Protein AF-A0A417Y0P0-F1 (afdb_monomer)

pLDDT: mean 81.34, std 10.02, range [53.22, 95.0]

Sequence (95 aa):
MGERLTIAVIGGTGPQGRGLAYRFALAQHDVALGSRDAGRASEKADQLAGKIVISWVNPLGFDRAGPFGLVLEESAAQEAQRLVPSARVVGAPTR

Organism: NCBI:txid2049295

Radius of gyration: 13.84 Å; Cα contacts (8 Å, |Δi|>4): 167; chains: 1; bounding box: 30×27×47 Å

Structure (mmCIF, N/CA/C/O backbone):
data_AF-A0A417Y0P0-F1
#
_entry.id   AF-A0A417Y0P0-F1
#
loop_
_atom_site.group_PDB
_atom_site.id
_atom_site.type_symbol
_atom_site.label_atom_id
_atom_site.label_alt_id
_atom_site.label_comp_id
_atom_site.label_asym_id
_atom_site.label_entity_id
_atom_site.label_seq_id
_atom_site.pdbx_PDB_ins_code
_atom_site.Cartn_x
_atom_site.Cartn_y
_atom_site.Cartn_z
_atom_site.occupancy
_atom_site.B_iso_or_equiv
_atom_site.auth_seq_id
_atom_site.auth_comp_id
_atom_site.auth_asym_id
_atom_site.auth_atom_id
_atom_site.pdbx_PDB_model_num
ATOM 1 N N . MET A 1 1 ? -4.854 -7.487 25.572 1.00 53.25 1 MET A N 1
ATOM 2 C CA . MET A 1 1 ? -5.462 -7.739 24.249 1.00 53.25 1 MET A CA 1
ATOM 3 C C . MET A 1 1 ? -5.130 -6.537 23.380 1.00 53.25 1 MET A C 1
ATOM 5 O O . MET A 1 1 ? -5.350 -5.430 23.851 1.00 53.25 1 MET A O 1
ATOM 9 N N . GLY A 1 2 ? -4.475 -6.727 22.232 1.00 69.06 2 GLY A N 1
ATOM 10 C CA . GLY A 1 2 ? -4.061 -5.614 21.366 1.00 69.06 2 GLY A CA 1
ATOM 11 C C . GLY A 1 2 ? -5.253 -4.944 20.678 1.00 69.06 2 GLY A C 1
ATOM 12 O O . GLY A 1 2 ? -6.304 -5.563 20.525 1.00 69.06 2 GLY A O 1
ATOM 13 N N . GLU A 1 3 ? -5.093 -3.685 20.283 1.00 84.81 3 GLU A N 1
ATOM 14 C CA . GLU A 1 3 ? -6.107 -2.917 19.554 1.00 84.81 3 GLU A CA 1
ATOM 15 C C . GLU A 1 3 ? -6.377 -3.528 18.165 1.00 84.81 3 GLU A C 1
ATOM 17 O O . GLU A 1 3 ? -5.445 -3.838 17.420 1.00 84.81 3 GLU A O 1
ATOM 22 N N . ARG A 1 4 ? -7.654 -3.708 17.798 1.00 87.88 4 ARG A N 1
ATOM 23 C CA . ARG A 1 4 ? -8.056 -4.170 16.461 1.00 87.88 4 ARG A CA 1
ATOM 24 C C . ARG A 1 4 ? -7.968 -3.005 15.474 1.00 87.88 4 ARG A C 1
ATOM 26 O O . ARG A 1 4 ? -8.769 -2.081 15.536 1.00 87.88 4 ARG A O 1
ATOM 33 N N . LEU A 1 5 ? -7.023 -3.080 14.541 1.00 90.56 5 LEU A N 1
ATOM 34 C CA . LEU A 1 5 ? -6.831 -2.083 13.491 1.00 90.56 5 LEU A CA 1
ATOM 35 C C . LEU A 1 5 ? -7.518 -2.493 12.185 1.00 90.56 5 LEU A C 1
ATOM 37 O O . LEU A 1 5 ? -7.651 -3.682 11.892 1.00 90.56 5 LEU A O 1
ATOM 41 N N . THR A 1 6 ? -7.879 -1.499 11.370 1.00 89.88 6 THR A N 1
ATOM 42 C CA . THR A 1 6 ? -8.217 -1.717 9.957 1.00 89.88 6 THR A CA 1
ATOM 43 C C . THR A 1 6 ? -7.012 -1.374 9.084 1.00 89.88 6 THR A C 1
ATOM 45 O O . THR A 1 6 ? -6.503 -0.252 9.118 1.00 89.88 6 THR A O 1
ATOM 48 N N . ILE A 1 7 ? -6.548 -2.350 8.309 1.00 89.56 7 ILE A N 1
ATOM 49 C CA . ILE A 1 7 ? -5.312 -2.301 7.531 1.00 89.56 7 ILE A CA 1
ATOM 50 C C . ILE A 1 7 ? -5.647 -2.480 6.051 1.00 89.56 7 ILE A C 1
ATOM 52 O O . ILE A 1 7 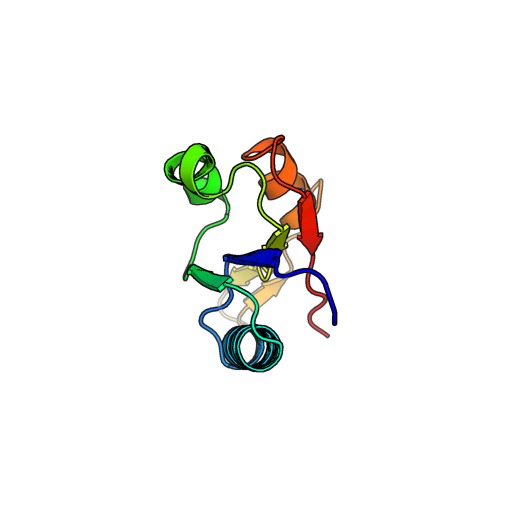? -6.331 -3.424 5.664 1.00 89.56 7 ILE A O 1
ATOM 56 N N . ALA A 1 8 ? -5.137 -1.602 5.198 1.00 87.06 8 ALA A N 1
ATOM 57 C CA . ALA A 1 8 ? -5.197 -1.752 3.752 1.00 87.06 8 ALA A CA 1
ATOM 58 C C . ALA A 1 8 ? -3.791 -1.985 3.195 1.00 87.06 8 ALA A C 1
ATOM 60 O O . ALA A 1 8 ? -2.863 -1.271 3.549 1.00 87.06 8 ALA A O 1
ATOM 61 N N . VAL A 1 9 ? -3.617 -2.964 2.311 1.00 85.25 9 VAL A N 1
ATOM 62 C CA . VAL A 1 9 ? -2.328 -3.268 1.675 1.00 85.25 9 VAL A CA 1
ATOM 63 C C . VAL A 1 9 ? -2.429 -2.979 0.181 1.00 85.25 9 VAL A C 1
ATOM 65 O O . VAL A 1 9 ? -3.164 -3.663 -0.530 1.00 85.25 9 VAL A O 1
ATOM 68 N N . ILE A 1 10 ? -1.694 -1.982 -0.309 1.00 83.62 10 ILE A N 1
ATOM 69 C CA . ILE A 1 10 ? -1.663 -1.592 -1.728 1.00 83.62 10 ILE A CA 1
ATOM 70 C C . ILE 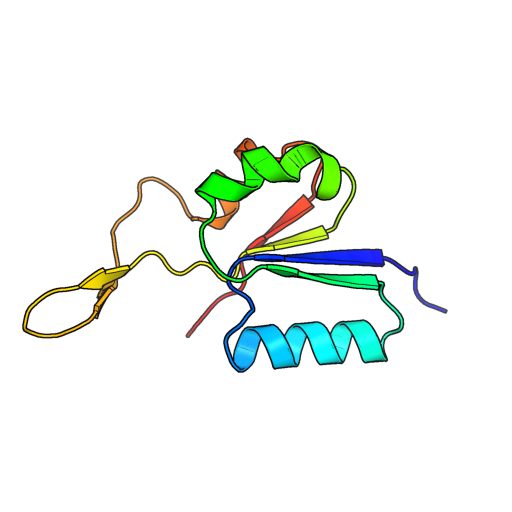A 1 10 ? -0.460 -2.253 -2.399 1.00 83.62 10 ILE A C 1
ATOM 72 O O . ILE A 1 10 ? 0.630 -2.260 -1.838 1.00 83.62 10 ILE A O 1
ATOM 76 N N . GLY A 1 11 ? -0.650 -2.839 -3.585 1.00 78.44 11 GLY A N 1
ATOM 77 C CA . GLY A 1 11 ? 0.396 -3.627 -4.255 1.00 78.44 11 GLY A CA 1
ATOM 78 C C . GLY A 1 11 ? 0.646 -4.987 -3.588 1.00 78.44 11 GLY A C 1
ATOM 79 O O . GLY A 1 11 ? 1.562 -5.716 -3.954 1.00 78.44 11 GLY A O 1
ATOM 80 N N . GLY A 1 12 ? -0.193 -5.371 -2.619 1.00 74.19 12 GLY A N 1
ATOM 81 C CA . GLY A 1 12 ? 0.015 -6.541 -1.768 1.00 74.19 12 GLY A CA 1
ATOM 82 C C .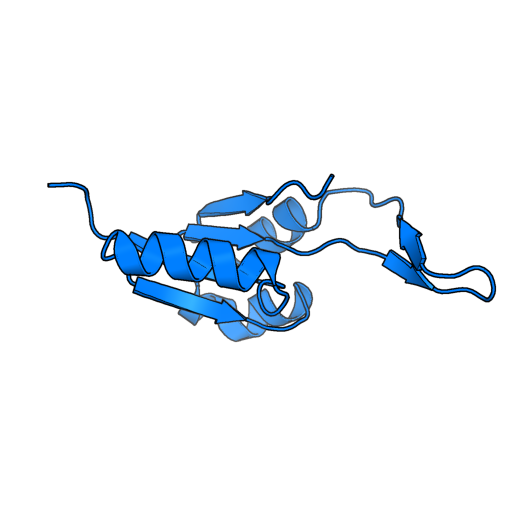 GLY A 1 12 ? -0.428 -7.879 -2.360 1.00 74.19 12 GLY A C 1
ATOM 83 O O . GLY A 1 12 ? -0.392 -8.885 -1.660 1.00 74.19 12 GLY A O 1
ATOM 84 N N . THR A 1 13 ? -0.881 -7.947 -3.616 1.00 77.06 13 THR A N 1
ATOM 85 C CA . THR A 1 13 ? -1.403 -9.215 -4.168 1.00 77.06 13 THR A CA 1
ATOM 86 C C . THR A 1 13 ? -0.339 -10.260 -4.503 1.00 77.06 13 THR A C 1
ATOM 88 O O . THR A 1 13 ? -0.704 -11.403 -4.794 1.00 77.06 13 THR A O 1
ATOM 91 N N . GLY A 1 14 ? 0.945 -9.894 -4.448 1.00 78.00 14 GLY A N 1
ATOM 92 C CA . GLY A 1 14 ? 2.073 -10.822 -4.545 1.00 78.00 14 GLY A CA 1
ATOM 93 C C . GLY A 1 14 ? 2.235 -11.711 -3.299 1.00 78.00 14 GLY A C 1
ATOM 94 O O . GLY A 1 14 ? 1.563 -11.496 -2.288 1.00 78.00 14 GLY A O 1
ATOM 95 N N . PRO A 1 15 ? 3.122 -12.720 -3.344 1.00 82.06 15 PRO A N 1
ATOM 96 C CA . PRO A 1 15 ? 3.284 -13.686 -2.255 1.00 82.06 15 PRO A CA 1
ATOM 97 C C . PRO A 1 15 ? 3.668 -13.021 -0.929 1.00 82.06 15 PRO A C 1
ATOM 99 O O . PRO A 1 15 ? 3.157 -13.409 0.122 1.00 82.06 15 PRO A O 1
ATOM 102 N N . GLN A 1 16 ? 4.498 -11.976 -0.967 1.00 82.56 16 GLN A N 1
ATOM 103 C CA . GLN A 1 16 ? 4.917 -11.282 0.246 1.00 82.56 16 GLN A CA 1
ATOM 104 C C . GLN A 1 16 ? 3.776 -10.450 0.859 1.00 82.56 16 GLN A C 1
ATOM 106 O O . GLN A 1 16 ? 3.520 -10.549 2.061 1.00 82.56 16 GLN A O 1
ATOM 111 N N . GLY A 1 17 ? 3.025 -9.704 0.041 1.00 83.31 17 GLY A N 1
ATOM 112 C CA . GLY A 1 17 ? 1.880 -8.923 0.518 1.00 83.31 17 GLY A CA 1
ATOM 113 C C . GLY A 1 17 ? 0.742 -9.788 1.062 1.00 83.31 17 GLY A C 1
ATOM 114 O O . GLY A 1 17 ? 0.150 -9.450 2.088 1.00 83.31 17 GLY A O 1
ATOM 115 N N . ARG A 1 18 ? 0.508 -10.964 0.465 1.00 84.06 18 ARG A N 1
ATOM 116 C CA . ARG A 1 18 ? -0.426 -11.965 1.002 1.00 84.06 18 ARG A CA 1
ATOM 117 C C . ARG A 1 18 ? 0.041 -12.528 2.341 1.00 84.06 18 ARG A C 1
ATOM 119 O O . ARG A 1 18 ? -0.773 -12.647 3.250 1.00 84.06 18 ARG A O 1
ATOM 126 N N . GLY A 1 19 ? 1.330 -12.844 2.483 1.00 88.19 19 GLY A N 1
ATOM 127 C CA . GLY A 1 19 ? 1.893 -13.339 3.742 1.00 88.19 19 GLY A CA 1
ATOM 128 C C . GLY A 1 19 ? 1.751 -12.331 4.885 1.00 88.19 19 GLY A C 1
ATOM 129 O O . GLY A 1 19 ? 1.382 -12.698 6.001 1.00 88.19 19 GLY A O 1
ATOM 130 N N . LEU A 1 20 ? 1.971 -11.046 4.598 1.00 87.19 20 LEU A N 1
ATOM 131 C CA . LEU A 1 20 ? 1.771 -9.974 5.569 1.00 87.19 20 LEU A CA 1
ATOM 132 C C . LEU A 1 20 ? 0.293 -9.806 5.947 1.00 87.19 20 LEU A C 1
ATOM 134 O O . LEU A 1 20 ? -0.037 -9.785 7.132 1.00 87.19 20 LEU A O 1
ATOM 138 N N . ALA A 1 21 ? -0.599 -9.748 4.956 1.00 85.94 21 ALA A N 1
ATOM 139 C CA . ALA A 1 21 ? -2.038 -9.660 5.189 1.00 85.94 21 ALA A CA 1
ATOM 140 C C . ALA A 1 21 ? -2.562 -10.842 6.019 1.00 85.94 21 ALA A C 1
ATOM 142 O O . ALA A 1 21 ? -3.335 -10.648 6.954 1.00 85.94 21 ALA A O 1
ATOM 143 N N . TYR A 1 22 ? -2.080 -12.054 5.732 1.00 87.44 22 TYR A N 1
ATOM 144 C CA . TYR A 1 22 ? -2.401 -13.254 6.498 1.00 87.44 22 TYR A CA 1
ATOM 145 C C . TYR A 1 22 ? -1.977 -13.129 7.968 1.00 87.44 22 TYR A C 1
ATOM 147 O O . TYR A 1 22 ? -2.766 -13.425 8.862 1.00 87.44 22 TYR A O 1
ATOM 155 N N . ARG A 1 23 ? -0.764 -12.631 8.246 1.00 92.44 23 ARG A N 1
ATOM 156 C CA . ARG A 1 23 ? -0.285 -12.432 9.626 1.00 92.44 23 ARG A CA 1
ATOM 157 C C . ARG A 1 23 ? -1.109 -11.401 10.394 1.00 92.44 23 ARG A C 1
ATOM 159 O O . ARG A 1 23 ? -1.387 -11.620 11.569 1.00 92.44 23 ARG A O 1
ATOM 166 N N . PHE A 1 24 ? -1.542 -10.323 9.746 1.00 91.25 24 PHE A N 1
ATOM 167 C CA . PHE A 1 24 ? -2.438 -9.355 10.379 1.00 91.25 24 PHE A CA 1
ATOM 168 C C . PHE A 1 24 ? -3.842 -9.914 10.623 1.00 91.25 24 PHE A C 1
ATOM 170 O O . PHE A 1 24 ? -4.415 -9.661 11.681 1.00 91.25 24 PHE A O 1
ATOM 177 N N . ALA A 1 25 ? -4.367 -10.728 9.706 1.00 85.88 25 ALA A N 1
ATOM 178 C CA . ALA A 1 25 ? -5.637 -11.415 9.912 1.00 85.88 25 ALA A CA 1
ATOM 179 C C . ALA A 1 25 ? -5.564 -12.407 11.090 1.00 85.88 25 ALA A C 1
ATOM 181 O O . ALA A 1 25 ? -6.472 -12.445 11.918 1.00 85.88 25 ALA A O 1
ATOM 182 N N . LEU A 1 26 ? -4.456 -13.150 11.230 1.00 90.38 26 LEU A N 1
ATOM 183 C CA . LEU A 1 26 ? -4.204 -14.016 12.393 1.00 90.38 26 LEU A CA 1
ATOM 184 C C . LEU A 1 26 ? -4.121 -13.231 13.710 1.00 90.38 26 LEU A C 1
ATOM 186 O O . LEU A 1 26 ? -4.542 -13.731 14.748 1.00 90.38 26 LEU A O 1
ATOM 190 N N . ALA A 1 27 ? -3.623 -11.995 13.663 1.00 92.81 27 ALA A N 1
ATOM 191 C CA . ALA A 1 27 ? -3.627 -11.066 14.792 1.00 92.81 27 ALA A CA 1
ATOM 192 C C . ALA A 1 27 ? -4.999 -10.395 15.033 1.00 92.81 27 ALA A C 1
ATOM 194 O O . ALA A 1 27 ? -5.103 -9.484 15.850 1.00 92.81 27 ALA A O 1
ATOM 195 N N . GLN A 1 28 ? -6.053 -10.853 14.348 1.00 90.75 28 GLN A N 1
ATOM 196 C CA . GLN A 1 28 ? -7.424 -10.349 14.447 1.00 90.75 28 GLN A CA 1
ATOM 197 C C . GLN A 1 28 ? -7.595 -8.879 14.034 1.00 90.75 28 GLN A C 1
ATOM 199 O O . GLN A 1 28 ? -8.466 -8.185 14.560 1.00 90.75 28 GLN A O 1
ATOM 204 N N . HIS A 1 29 ? -6.794 -8.404 13.083 1.00 91.19 29 HIS A N 1
ATOM 205 C CA . HIS A 1 29 ? -7.023 -7.125 12.413 1.00 91.19 29 HIS A CA 1
ATOM 206 C C . HIS A 1 29 ? -7.898 -7.304 11.168 1.00 91.19 29 HIS A C 1
ATOM 208 O O . HIS A 1 29 ? -7.884 -8.359 10.532 1.00 91.19 29 HIS A O 1
ATOM 214 N N . ASP A 1 30 ? -8.628 -6.257 10.794 1.00 87.06 30 ASP A N 1
ATOM 215 C CA . ASP A 1 30 ? -9.423 -6.234 9.568 1.00 87.06 30 ASP A CA 1
ATOM 216 C C . ASP A 1 30 ? -8.535 -5.814 8.399 1.00 87.06 30 ASP A C 1
ATOM 218 O O . ASP A 1 30 ? -7.988 -4.713 8.400 1.00 87.06 30 ASP A O 1
ATOM 222 N N . VAL A 1 31 ? -8.357 -6.689 7.406 1.00 84.81 31 VAL A N 1
ATOM 223 C CA . VAL A 1 31 ? -7.375 -6.481 6.331 1.00 84.81 31 VAL A CA 1
ATOM 224 C C . VAL A 1 31 ? -8.044 -6.431 4.961 1.00 84.81 31 VAL A C 1
ATOM 226 O O . VAL A 1 31 ? -8.757 -7.352 4.572 1.00 84.81 31 VAL A O 1
ATOM 229 N N . ALA A 1 32 ? -7.746 -5.386 4.189 1.00 83.81 32 ALA A N 1
ATOM 230 C CA . ALA A 1 32 ? -8.112 -5.256 2.782 1.00 83.81 32 ALA A CA 1
ATOM 231 C C . ALA A 1 32 ? -6.862 -5.331 1.888 1.00 83.81 32 ALA A C 1
ATOM 233 O O . ALA A 1 32 ? -5.888 -4.615 2.109 1.00 83.81 32 ALA A O 1
ATOM 234 N N . LEU A 1 33 ? -6.886 -6.171 0.850 1.00 75.19 33 LEU A N 1
ATOM 235 C CA . LEU A 1 33 ? -5.794 -6.330 -0.121 1.00 75.19 33 LEU A CA 1
ATOM 236 C C . LEU A 1 33 ? -6.157 -5.675 -1.463 1.00 75.19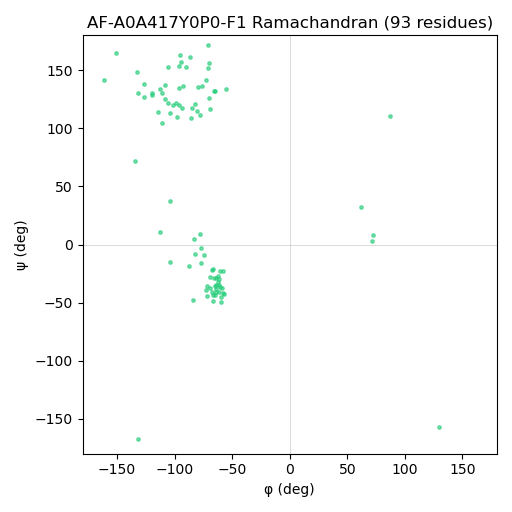 33 LEU A C 1
ATOM 238 O O . LEU A 1 33 ? -7.140 -6.047 -2.099 1.00 75.19 33 LEU A O 1
ATOM 242 N N . GLY A 1 34 ? -5.341 -4.721 -1.913 1.00 72.56 34 GLY A N 1
ATOM 243 C CA . GLY A 1 34 ? -5.447 -4.041 -3.205 1.00 72.56 34 GLY A CA 1
ATOM 244 C C . GLY A 1 34 ? -4.337 -4.466 -4.172 1.00 72.56 34 GLY A C 1
ATOM 245 O O . GLY A 1 34 ? -3.178 -4.597 -3.782 1.00 72.56 34 GLY A O 1
ATOM 246 N N . SER A 1 35 ? -4.687 -4.699 -5.444 1.00 66.56 35 SER A N 1
ATOM 247 C CA . SER A 1 35 ? -3.782 -5.372 -6.386 1.00 66.56 35 SER A CA 1
ATOM 248 C C . SER A 1 35 ? -2.757 -4.481 -7.069 1.00 66.56 35 SER A C 1
ATOM 250 O O . SER A 1 35 ? -1.607 -4.881 -7.099 1.00 66.56 35 SER A O 1
ATOM 252 N N . ARG A 1 36 ? -3.103 -3.322 -7.626 1.00 65.00 36 ARG A N 1
ATOM 253 C CA . ARG A 1 36 ? -2.193 -2.549 -8.484 1.00 65.00 36 ARG A CA 1
ATOM 254 C C . ARG A 1 36 ? -2.669 -1.103 -8.577 1.00 65.00 36 ARG A C 1
ATOM 256 O O . ARG A 1 36 ? -3.871 -0.880 -8.707 1.00 65.00 36 ARG A O 1
ATOM 263 N N . ASP A 1 37 ? -1.681 -0.218 -8.584 1.00 59.34 37 ASP A N 1
ATOM 264 C CA . ASP A 1 37 ? -1.724 1.233 -8.776 1.00 59.34 37 ASP A CA 1
ATOM 265 C C . ASP A 1 37 ? -1.968 2.083 -7.517 1.00 59.34 37 ASP A C 1
ATOM 267 O O . ASP A 1 37 ? -3.059 2.094 -6.942 1.00 59.34 37 ASP A O 1
ATOM 271 N N . ALA A 1 38 ? -0.921 2.807 -7.108 1.00 58.25 38 ALA A N 1
ATOM 272 C CA . ALA A 1 38 ? -0.999 3.830 -6.071 1.00 58.25 38 ALA A CA 1
ATOM 273 C C . ALA A 1 38 ? -1.879 5.007 -6.522 1.00 58.25 38 ALA A C 1
ATOM 275 O O . ALA A 1 38 ? -2.569 5.584 -5.690 1.00 58.25 38 ALA A O 1
ATOM 276 N N . GLY A 1 39 ? -1.961 5.294 -7.828 1.00 55.44 39 GLY A N 1
ATOM 277 C CA . GLY A 1 39 ? -2.807 6.349 -8.389 1.00 55.44 39 GLY A CA 1
ATOM 278 C C . GLY A 1 39 ? -4.304 6.105 -8.181 1.00 55.44 39 GLY A C 1
ATOM 279 O O . GLY A 1 39 ? -5.063 7.048 -7.972 1.00 55.44 39 GLY A O 1
ATOM 280 N N . ARG A 1 40 ? -4.738 4.838 -8.098 1.00 63.19 40 ARG A N 1
ATOM 281 C CA . ARG A 1 40 ? -6.122 4.480 -7.720 1.00 63.19 40 ARG A CA 1
ATOM 282 C C . ARG A 1 40 ? -6.403 4.597 -6.223 1.00 63.19 40 ARG A C 1
ATOM 284 O O . ARG A 1 40 ? -7.536 4.372 -5.797 1.00 63.19 40 ARG A O 1
ATOM 291 N N . ALA A 1 41 ? -5.407 4.935 -5.403 1.00 60.25 41 ALA A N 1
ATOM 292 C CA . ALA A 1 41 ? -5.645 5.222 -3.995 1.00 60.25 41 ALA A CA 1
ATOM 293 C C . ALA A 1 41 ? -6.584 6.422 -3.824 1.00 60.25 41 ALA A C 1
ATOM 295 O O . ALA A 1 41 ? -7.357 6.410 -2.873 1.00 60.25 41 ALA A O 1
ATOM 296 N N . SER A 1 42 ? -6.591 7.391 -4.754 1.00 60.47 42 SER A N 1
ATOM 297 C CA . SER A 1 42 ? -7.528 8.524 -4.700 1.00 60.47 42 SER A CA 1
ATOM 298 C C . SER A 1 42 ? -8.982 8.078 -4.901 1.00 60.47 42 SER A C 1
ATOM 300 O O . SER A 1 42 ? -9.848 8.449 -4.116 1.00 60.47 42 SER A O 1
ATOM 302 N N . GLU A 1 43 ? -9.242 7.180 -5.861 1.00 66.31 43 GLU A N 1
ATOM 303 C CA . GLU A 1 43 ? -10.572 6.597 -6.119 1.00 66.31 43 GLU A CA 1
ATOM 304 C C . GLU A 1 43 ? -11.112 5.820 -4.910 1.00 66.31 43 GLU A C 1
ATOM 306 O O . GLU A 1 43 ? -12.315 5.603 -4.771 1.00 66.31 43 GLU A O 1
ATOM 311 N N . LYS A 1 44 ? -10.209 5.373 -4.033 1.00 68.56 44 LYS A N 1
ATOM 312 C CA . LYS A 1 44 ? -10.524 4.639 -2.808 1.00 68.56 44 LYS A CA 1
ATOM 313 C C . LYS A 1 44 ? -10.201 5.429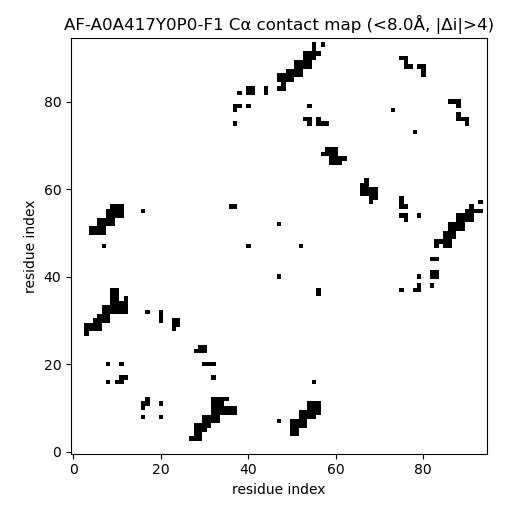 -1.547 1.00 68.56 44 LYS A C 1
ATOM 315 O O . LYS A 1 44 ? -10.246 4.836 -0.472 1.00 68.56 44 LYS A O 1
ATOM 320 N N . ALA A 1 45 ? -9.901 6.725 -1.641 1.00 68.06 45 ALA A N 1
ATOM 321 C CA . ALA A 1 45 ? -9.438 7.520 -0.507 1.00 68.06 45 ALA A CA 1
ATOM 322 C C . ALA A 1 45 ? -10.447 7.475 0.646 1.00 68.06 45 ALA A C 1
ATOM 324 O O . ALA A 1 45 ? -10.064 7.201 1.782 1.00 68.06 45 ALA A O 1
ATOM 325 N N . ASP A 1 46 ? -11.741 7.579 0.338 1.00 73.62 46 ASP A N 1
ATOM 326 C CA . ASP A 1 46 ? -12.826 7.454 1.319 1.00 73.62 46 ASP A CA 1
ATOM 327 C C . ASP A 1 46 ? -12.847 6.079 2.001 1.00 73.62 46 ASP A C 1
ATOM 329 O O . ASP A 1 46 ? -13.093 5.960 3.198 1.00 73.62 46 ASP A O 1
ATOM 333 N N . GLN A 1 47 ? -12.530 5.017 1.257 1.00 74.94 47 GLN A N 1
ATOM 334 C CA . GLN A 1 47 ? -12.452 3.654 1.789 1.00 74.94 47 GLN A CA 1
ATOM 335 C C . GLN A 1 47 ? -11.170 3.403 2.591 1.00 74.94 47 GLN A C 1
ATOM 337 O O . GLN A 1 47 ? -11.082 2.388 3.289 1.00 74.94 47 GLN A O 1
ATOM 342 N N . LEU A 1 48 ? -10.167 4.269 2.453 1.00 76.88 48 LEU A N 1
ATOM 343 C CA . LEU A 1 48 ? -8.858 4.179 3.096 1.00 76.88 48 LEU A CA 1
ATOM 344 C C . LEU A 1 48 ? -8.714 5.154 4.275 1.00 76.88 48 LEU A C 1
ATOM 346 O O . LEU A 1 48 ? -7.820 4.972 5.101 1.00 76.88 48 LEU A O 1
ATOM 350 N N . ALA A 1 49 ? -9.606 6.137 4.390 1.00 79.25 49 ALA A N 1
ATOM 351 C CA . ALA A 1 49 ? -9.614 7.127 5.455 1.00 79.25 49 ALA A CA 1
ATOM 352 C C . ALA A 1 49 ? -9.642 6.479 6.850 1.00 79.25 49 ALA A C 1
ATOM 354 O O . ALA A 1 49 ? -10.396 5.538 7.105 1.00 79.25 49 ALA A O 1
ATOM 355 N N . GLY A 1 50 ? -8.790 6.973 7.756 1.00 81.06 50 GLY A N 1
ATOM 356 C CA . GLY A 1 50 ? -8.674 6.469 9.129 1.00 81.06 50 GLY A CA 1
ATOM 357 C C . GLY A 1 50 ? -8.013 5.091 9.265 1.00 81.06 50 GLY A C 1
ATOM 358 O O . GLY A 1 50 ? -7.925 4.568 10.374 1.00 81.06 50 GLY A O 1
ATOM 359 N N . LYS A 1 51 ? -7.537 4.487 8.167 1.00 86.19 51 LYS A N 1
ATOM 360 C CA . LYS A 1 51 ? -6.883 3.170 8.175 1.00 86.19 51 LYS A CA 1
ATOM 361 C C . LYS A 1 51 ? -5.365 3.282 8.241 1.00 86.19 51 LYS A C 1
ATOM 363 O O . LYS A 1 51 ? -4.766 4.310 7.916 1.00 86.19 51 LYS A O 1
ATOM 368 N N . ILE A 1 52 ? -4.734 2.168 8.603 1.00 88.00 52 ILE A N 1
ATOM 369 C CA . ILE A 1 52 ? -3.311 1.950 8.340 1.00 88.00 52 ILE A CA 1
ATOM 370 C C . ILE A 1 52 ? -3.170 1.450 6.908 1.00 88.00 52 ILE A C 1
ATOM 372 O O . ILE A 1 52 ? -3.722 0.408 6.565 1.00 88.00 52 ILE A O 1
ATOM 376 N N . VAL A 1 53 ? -2.426 2.165 6.073 1.00 85.88 53 VAL A N 1
ATOM 377 C CA . VAL A 1 53 ? -2.175 1.764 4.686 1.00 85.88 53 VAL A CA 1
ATOM 378 C C . VAL A 1 53 ? -0.733 1.308 4.555 1.00 85.88 53 VAL A C 1
ATOM 380 O O . VAL A 1 53 ? 0.190 2.043 4.881 1.00 85.88 53 VAL A O 1
ATOM 383 N N . ILE A 1 54 ? -0.523 0.098 4.057 1.00 87.12 54 ILE A N 1
ATOM 384 C CA . ILE A 1 54 ? 0.797 -0.457 3.785 1.00 87.12 54 ILE A CA 1
ATOM 385 C C . ILE A 1 54 ? 1.030 -0.395 2.281 1.00 87.12 54 ILE A C 1
ATOM 387 O O . ILE A 1 54 ? 0.353 -1.082 1.513 1.00 87.12 54 ILE A O 1
ATOM 391 N N . SER A 1 55 ? 1.982 0.435 1.863 1.00 83.94 55 SER A N 1
ATOM 392 C CA . SER A 1 55 ? 2.394 0.551 0.468 1.00 83.94 55 SER A CA 1
ATOM 393 C C . SER A 1 55 ? 3.456 -0.499 0.155 1.00 83.94 55 SER A C 1
ATOM 395 O O . SER A 1 55 ? 4.590 -0.410 0.619 1.00 83.94 55 SER A O 1
ATOM 397 N N . TRP A 1 56 ? 3.069 -1.498 -0.638 1.00 83.00 56 TRP A N 1
ATOM 398 C CA . TRP A 1 56 ? 3.939 -2.513 -1.239 1.00 83.00 56 TRP A CA 1
ATOM 399 C C . TRP A 1 56 ? 4.152 -2.217 -2.728 1.00 83.00 56 TRP A C 1
ATOM 401 O O . TRP A 1 56 ? 4.141 -3.105 -3.581 1.00 83.00 56 TRP A O 1
ATOM 411 N N . VAL A 1 57 ? 4.257 -0.937 -3.071 1.00 78.94 57 VAL A N 1
ATOM 412 C CA . VAL A 1 57 ? 4.480 -0.502 -4.447 1.00 78.94 57 VAL A CA 1
ATOM 413 C C . VAL A 1 57 ? 5.972 -0.280 -4.637 1.00 78.94 57 VAL A C 1
ATOM 415 O O . VAL A 1 57 ? 6.567 0.549 -3.955 1.00 78.94 57 VAL A O 1
ATOM 418 N N . ASN A 1 58 ? 6.560 -1.021 -5.573 1.00 79.94 58 ASN A N 1
ATOM 419 C CA . ASN A 1 58 ? 7.913 -0.783 -6.055 1.00 79.94 58 ASN A CA 1
ATOM 420 C C . ASN A 1 58 ? 7.820 -0.276 -7.506 1.00 79.94 58 ASN A C 1
ATOM 422 O O . ASN A 1 58 ? 7.478 -1.068 -8.388 1.00 79.94 58 ASN A O 1
ATOM 426 N N . PRO A 1 59 ? 8.023 1.026 -7.758 1.00 78.81 59 PRO A N 1
ATOM 427 C CA . PRO A 1 59 ? 7.954 1.590 -9.099 1.00 78.81 59 PRO A CA 1
ATOM 428 C C . PRO A 1 59 ? 9.134 1.106 -9.949 1.00 78.81 59 PRO A C 1
ATOM 430 O O . PRO A 1 59 ? 10.297 1.388 -9.660 1.00 78.81 59 PRO A O 1
ATOM 433 N N . LEU A 1 60 ? 8.813 0.366 -11.010 1.00 85.50 60 LEU A N 1
ATOM 434 C CA . LEU A 1 60 ? 9.782 -0.251 -11.911 1.00 85.50 60 LEU A CA 1
ATOM 435 C C . LEU A 1 60 ? 9.494 0.149 -13.359 1.00 85.50 60 LEU A C 1
ATOM 437 O O . LEU A 1 60 ? 8.341 0.140 -13.795 1.00 85.50 60 LEU A O 1
ATOM 441 N N . GLY A 1 61 ? 10.552 0.456 -14.103 1.00 87.06 61 GLY A N 1
ATOM 442 C CA . GLY A 1 61 ? 10.542 0.466 -15.560 1.00 87.06 61 GLY A CA 1
ATOM 443 C C . GLY A 1 61 ? 10.848 -0.929 -16.103 1.00 87.06 61 GLY A C 1
ATOM 444 O O . GLY A 1 61 ? 11.370 -1.777 -15.382 1.00 87.06 61 GLY A O 1
ATOM 445 N N . PHE A 1 62 ? 10.516 -1.177 -17.369 1.00 92.31 62 PHE A N 1
ATOM 446 C CA . PHE A 1 62 ? 10.791 -2.445 -18.046 1.00 92.31 62 PHE A CA 1
ATOM 447 C C . PHE A 1 62 ? 11.424 -2.179 -19.409 1.00 92.31 62 PHE A C 1
ATOM 449 O O . PHE A 1 62 ? 10.892 -1.395 -20.196 1.00 92.31 62 PHE A O 1
ATOM 456 N N . ASP A 1 63 ? 12.531 -2.854 -19.699 1.00 94.25 63 ASP A N 1
ATOM 457 C CA . ASP A 1 63 ? 13.181 -2.840 -21.006 1.00 94.25 63 ASP A CA 1
ATOM 458 C C . ASP A 1 63 ? 13.513 -4.266 -21.489 1.00 94.25 63 ASP A C 1
ATOM 460 O O . ASP A 1 63 ? 13.007 -5.260 -20.963 1.00 94.25 63 ASP A O 1
ATOM 464 N N . ARG A 1 64 ? 14.343 -4.381 -22.536 1.00 95.00 64 ARG A N 1
ATOM 465 C CA . ARG A 1 64 ? 14.760 -5.683 -23.086 1.00 95.00 64 ARG A CA 1
ATOM 466 C C . ARG A 1 64 ? 15.650 -6.498 -22.139 1.00 95.00 64 ARG A C 1
ATOM 468 O O . ARG A 1 64 ? 15.732 -7.708 -22.320 1.00 95.00 64 ARG A O 1
ATOM 475 N N . ALA A 1 65 ? 16.324 -5.864 -21.184 1.00 94.69 65 ALA A N 1
ATOM 476 C CA . ALA A 1 65 ? 17.143 -6.521 -20.170 1.00 94.69 65 ALA A CA 1
ATOM 477 C C . ALA A 1 65 ? 16.324 -6.917 -18.928 1.00 94.69 65 ALA A C 1
ATOM 479 O O . ALA A 1 65 ? 16.746 -7.795 -18.177 1.00 94.69 65 ALA A O 1
ATOM 480 N N . GLY A 1 66 ? 15.141 -6.325 -18.739 1.00 93.75 66 GLY A N 1
ATOM 481 C CA . GLY A 1 66 ? 14.184 -6.701 -17.704 1.00 93.75 66 GLY A CA 1
ATOM 482 C C . GLY A 1 66 ? 13.693 -5.503 -16.886 1.00 93.75 66 GLY A C 1
ATOM 483 O O . GLY A 1 66 ? 13.691 -4.374 -17.381 1.00 93.75 66 GLY A O 1
ATOM 484 N N . PRO A 1 67 ? 13.210 -5.731 -15.651 1.00 91.75 67 PRO A N 1
ATOM 485 C CA . PRO A 1 67 ? 12.784 -4.650 -14.774 1.00 91.75 67 PRO A CA 1
ATOM 486 C C . PRO A 1 67 ? 13.977 -3.856 -14.227 1.00 91.75 67 PRO A C 1
ATOM 488 O O . PRO A 1 67 ? 14.979 -4.437 -13.814 1.00 91.75 67 PRO A O 1
ATOM 491 N N . PHE A 1 68 ? 13.827 -2.537 -14.127 1.00 88.81 68 PHE A N 1
ATOM 492 C CA . PHE A 1 68 ? 14.784 -1.642 -13.477 1.00 88.81 68 PHE A CA 1
ATOM 493 C C . PHE A 1 68 ? 14.076 -0.672 -12.527 1.00 88.81 68 PHE A C 1
ATOM 495 O O . PHE A 1 68 ? 12.930 -0.283 -12.753 1.00 88.81 68 PHE A O 1
ATOM 502 N N . GLY A 1 69 ? 14.753 -0.286 -11.443 1.00 86.12 69 GLY A N 1
ATOM 503 C CA . GLY A 1 69 ? 14.226 0.684 -10.482 1.00 86.12 69 GLY A CA 1
ATOM 504 C C . GLY A 1 69 ? 14.070 2.066 -11.107 1.00 86.12 69 GLY A C 1
ATOM 505 O O . GLY A 1 69 ? 14.996 2.557 -11.751 1.00 86.12 69 GLY A O 1
ATOM 506 N N . LEU A 1 70 ? 12.914 2.701 -10.906 1.00 86.06 70 LEU A N 1
ATOM 507 C CA . LEU A 1 70 ? 12.746 4.108 -11.259 1.00 86.06 70 LEU A CA 1
ATOM 508 C C . LEU A 1 70 ? 13.360 4.988 -10.168 1.00 86.06 70 LEU A C 1
ATOM 510 O O . LEU A 1 70 ? 13.146 4.759 -8.977 1.00 86.06 70 LEU A O 1
ATOM 514 N N . VAL A 1 71 ? 14.102 6.016 -10.579 1.00 86.06 71 VAL A N 1
ATOM 515 C CA . VAL A 1 71 ? 14.480 7.109 -9.680 1.00 86.06 71 VAL A CA 1
ATOM 516 C C . VAL A 1 71 ? 13.283 8.037 -9.592 1.00 86.06 71 VAL A C 1
ATOM 518 O O . VAL A 1 71 ? 12.881 8.633 -10.590 1.00 86.06 71 VAL A O 1
ATOM 521 N N . LEU A 1 72 ? 12.700 8.121 -8.406 1.00 83.06 72 LEU A N 1
ATOM 522 C CA . LEU A 1 72 ? 11.584 9.008 -8.131 1.00 83.06 72 LEU A CA 1
ATOM 523 C C . LEU A 1 72 ? 12.053 10.200 -7.299 1.00 83.06 72 LEU A C 1
ATOM 525 O O . LEU A 1 72 ? 12.988 10.077 -6.508 1.00 83.06 72 LEU A O 1
ATOM 529 N N . GLU A 1 73 ? 11.357 11.329 -7.433 1.00 86.00 73 GLU A N 1
ATOM 530 C CA . GLU A 1 73 ? 11.530 12.475 -6.529 1.00 86.00 73 GLU A CA 1
ATOM 531 C C . GLU A 1 73 ? 11.152 12.114 -5.083 1.00 86.00 73 GLU A C 1
ATOM 533 O O . GLU A 1 73 ? 11.693 12.664 -4.126 1.00 86.00 73 GLU A O 1
ATOM 538 N N . GLU A 1 74 ? 10.259 11.138 -4.919 1.00 85.25 74 GLU A N 1
ATOM 539 C CA . GLU A 1 74 ? 9.798 10.636 -3.633 1.00 85.25 74 GLU A CA 1
ATOM 540 C C . GLU A 1 74 ? 9.389 9.164 -3.695 1.00 85.25 74 GLU A C 1
ATOM 542 O O . GLU A 1 74 ? 9.149 8.597 -4.757 1.00 85.25 74 GLU A O 1
ATOM 547 N N . SER A 1 75 ? 9.249 8.529 -2.535 1.00 85.75 75 SER A N 1
ATOM 548 C CA . SER A 1 75 ? 8.779 7.147 -2.478 1.00 85.75 75 SER A CA 1
ATOM 549 C C . SER A 1 75 ? 7.291 7.013 -2.825 1.00 85.75 75 SER A C 1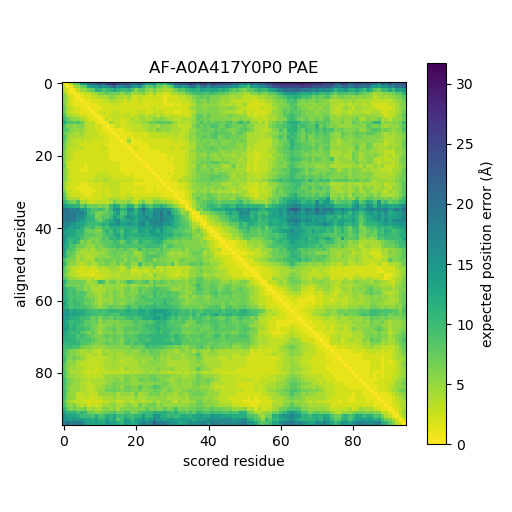
ATOM 551 O O . SER A 1 75 ? 6.471 7.867 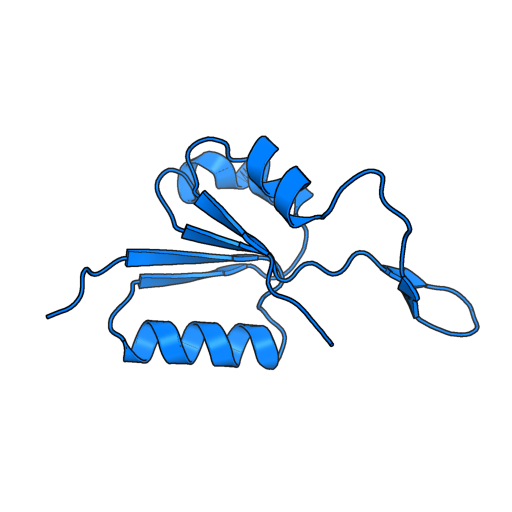-2.491 1.00 85.75 75 SER A O 1
ATOM 553 N N . ALA A 1 76 ? 6.900 5.850 -3.356 1.00 82.62 76 ALA A N 1
ATOM 554 C CA . ALA A 1 76 ? 5.491 5.511 -3.590 1.00 82.62 76 ALA A CA 1
ATOM 555 C C . ALA A 1 76 ? 4.626 5.548 -2.309 1.00 82.62 76 ALA A C 1
ATOM 557 O O . ALA A 1 76 ? 3.406 5.687 -2.369 1.00 82.62 76 ALA A O 1
ATOM 558 N N . ALA A 1 77 ? 5.238 5.404 -1.127 1.00 84.94 77 ALA A N 1
ATOM 559 C CA . ALA A 1 77 ? 4.545 5.562 0.149 1.00 84.94 77 ALA A CA 1
ATOM 560 C C . ALA A 1 77 ? 4.222 7.036 0.452 1.00 84.94 77 ALA A C 1
ATOM 562 O O . ALA A 1 77 ? 3.136 7.325 0.949 1.00 84.94 77 ALA A O 1
ATOM 563 N N . GLN A 1 78 ? 5.133 7.961 0.133 1.00 87.12 78 GLN A N 1
ATOM 564 C CA . GLN A 1 78 ? 4.894 9.401 0.279 1.00 87.12 78 GLN A CA 1
ATOM 565 C C . GLN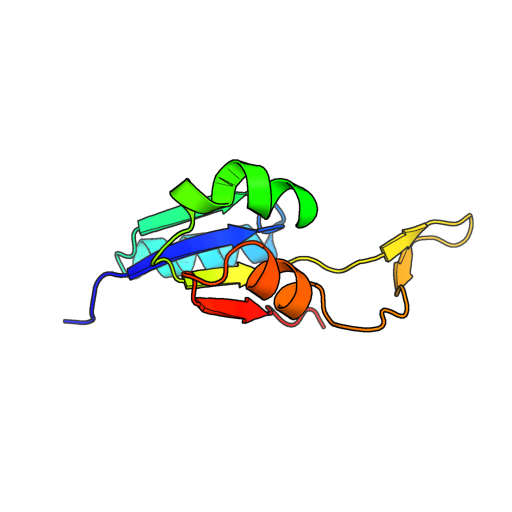 A 1 78 ? 3.826 9.884 -0.706 1.00 87.12 78 GLN A C 1
ATOM 567 O O . GLN A 1 78 ? 2.916 10.614 -0.308 1.00 87.12 78 GLN A O 1
ATOM 572 N N . GLU A 1 79 ? 3.857 9.390 -1.944 1.00 85.56 79 GLU A N 1
ATOM 573 C CA . GLU A 1 79 ? 2.818 9.678 -2.932 1.00 85.56 79 GLU A CA 1
ATOM 574 C C . GLU A 1 79 ? 1.439 9.204 -2.441 1.00 85.56 79 GLU A C 1
ATOM 576 O O . GLU A 1 79 ? 0.487 9.984 -2.392 1.00 85.56 79 GLU A O 1
ATOM 581 N N . ALA A 1 80 ? 1.340 7.957 -1.965 1.00 83.50 80 ALA A N 1
ATOM 582 C CA . ALA A 1 80 ? 0.101 7.420 -1.402 1.00 83.50 80 ALA A CA 1
ATOM 583 C C . ALA A 1 80 ? -0.389 8.199 -0.165 1.00 83.50 80 ALA A C 1
ATOM 585 O O . ALA A 1 80 ? -1.596 8.366 0.012 1.00 83.50 80 ALA A O 1
ATOM 586 N N . GLN A 1 81 ? 0.520 8.715 0.671 1.00 88.31 81 GLN A N 1
ATOM 587 C CA . GLN A 1 81 ? 0.162 9.543 1.828 1.00 88.31 81 GLN A CA 1
ATOM 588 C C . GLN A 1 81 ? -0.500 10.861 1.418 1.00 88.31 81 GLN A C 1
ATOM 590 O O . GLN A 1 81 ? -1.406 11.317 2.115 1.00 88.31 81 GLN A O 1
ATOM 595 N N . ARG A 1 82 ? -0.101 11.461 0.290 1.00 86.69 82 ARG A N 1
ATOM 596 C CA . ARG A 1 82 ? -0.773 12.657 -0.240 1.00 86.69 82 ARG A CA 1
ATOM 597 C C . ARG A 1 82 ? -2.143 12.363 -0.830 1.00 86.69 82 ARG A C 1
ATOM 599 O O . ARG A 1 82 ? -3.037 13.191 -0.702 1.00 86.69 82 ARG A O 1
ATOM 606 N N . LEU A 1 83 ? -2.308 11.205 -1.467 1.00 83.56 83 LEU A N 1
ATOM 607 C CA . LEU A 1 83 ? -3.595 10.802 -2.041 1.00 83.56 83 LEU A CA 1
ATOM 608 C C . LEU A 1 83 ? -4.636 10.482 -0.960 1.00 83.56 83 LEU A C 1
ATOM 610 O O . LEU A 1 83 ? -5.829 10.650 -1.198 1.00 83.56 83 LEU A O 1
ATOM 614 N N . VAL A 1 84 ? -4.194 10.041 0.223 1.00 83.62 84 VAL A N 1
ATOM 615 C CA . VAL A 1 84 ? -5.072 9.699 1.351 1.00 83.62 84 VAL A CA 1
ATOM 616 C C . VAL A 1 84 ? -4.534 10.303 2.662 1.00 83.62 84 VAL A C 1
ATOM 618 O O . VAL A 1 84 ? -4.040 9.577 3.527 1.00 83.62 84 VAL A O 1
ATOM 621 N N . PRO A 1 85 ? -4.626 11.632 2.857 1.00 85.25 85 PRO A N 1
ATOM 622 C CA . PRO A 1 85 ? -3.987 12.322 3.985 1.00 85.25 85 PRO A CA 1
ATOM 623 C C . PRO A 1 85 ? -4.574 11.950 5.354 1.00 85.25 85 PRO A C 1
ATOM 625 O O . PRO A 1 85 ? -3.916 12.111 6.377 1.00 85.25 85 PRO A O 1
ATOM 628 N N . SER A 1 86 ? -5.805 11.437 5.382 1.00 86.19 86 SER A N 1
ATOM 629 C CA . SER A 1 86 ? -6.478 10.954 6.592 1.00 86.19 86 SER A CA 1
ATOM 630 C C . SER A 1 86 ? -6.080 9.527 6.990 1.00 86.19 86 SER A C 1
ATOM 632 O O . SER A 1 86 ? -6.492 9.050 8.048 1.00 86.19 86 SER A O 1
ATOM 634 N N . ALA A 1 87 ? -5.318 8.821 6.153 1.00 87.94 87 ALA A N 1
ATOM 635 C CA . ALA A 1 87 ? -4.744 7.525 6.480 1.00 87.94 87 ALA A CA 1
ATOM 636 C C . ALA A 1 87 ? -3.322 7.690 7.020 1.00 87.94 87 ALA A C 1
ATOM 638 O O . ALA A 1 87 ? -2.632 8.658 6.707 1.00 87.94 87 ALA A O 1
ATOM 639 N N . ARG A 1 88 ? -2.850 6.699 7.780 1.00 89.31 88 ARG A N 1
ATOM 640 C CA . ARG A 1 88 ? -1.428 6.591 8.123 1.00 89.31 88 ARG A CA 1
ATOM 641 C C . ARG A 1 88 ? -0.773 5.599 7.174 1.00 89.31 88 ARG A C 1
ATOM 643 O O . ARG A 1 88 ? -1.043 4.399 7.267 1.00 89.31 88 ARG A O 1
ATOM 650 N N . VAL A 1 89 ? 0.075 6.092 6.276 1.00 87.00 89 VAL A N 1
ATOM 651 C CA . VAL A 1 89 ? 0.758 5.266 5.276 1.00 87.00 89 VAL A CA 1
ATOM 652 C C . VAL A 1 89 ? 2.123 4.803 5.785 1.00 87.00 89 VAL A C 1
ATOM 654 O O . VAL A 1 89 ? 2.894 5.571 6.354 1.00 87.00 89 VAL A O 1
ATOM 657 N N . VAL A 1 90 ? 2.431 3.528 5.564 1.00 87.56 90 VAL A N 1
ATOM 658 C CA . VAL A 1 90 ? 3.706 2.887 5.893 1.00 87.56 90 VAL A CA 1
ATOM 659 C C . VAL A 1 90 ? 4.244 2.202 4.639 1.00 87.56 90 VAL A C 1
ATOM 661 O O . VAL A 1 90 ? 3.544 1.407 4.014 1.00 87.56 90 VAL A O 1
ATOM 664 N N . GLY A 1 91 ? 5.485 2.497 4.253 1.00 82.88 91 GLY A N 1
ATOM 665 C CA . GLY A 1 91 ? 6.162 1.783 3.168 1.00 82.88 91 GLY A CA 1
ATOM 666 C C . GLY A 1 91 ? 6.642 0.401 3.616 1.00 82.88 91 GLY A C 1
ATOM 667 O O . GLY A 1 91 ? 7.199 0.261 4.705 1.00 82.88 91 GLY A O 1
ATOM 668 N N . ALA A 1 92 ? 6.442 -0.618 2.783 1.00 77.69 92 ALA A N 1
ATOM 669 C CA . ALA A 1 92 ? 6.999 -1.948 2.992 1.00 77.69 92 ALA A CA 1
ATOM 670 C C . ALA A 1 92 ? 8.343 -2.065 2.247 1.00 77.69 92 ALA A C 1
ATOM 672 O O . ALA A 1 92 ? 8.358 -1.969 1.019 1.00 77.69 92 ALA A O 1
ATOM 673 N N . PRO A 1 93 ? 9.476 -2.276 2.942 1.00 64.31 93 PRO A N 1
ATOM 674 C CA . PRO A 1 93 ? 10.756 -2.459 2.272 1.00 64.31 93 PRO A CA 1
ATOM 675 C C . PRO A 1 93 ? 10.791 -3.812 1.552 1.00 64.31 93 PRO A C 1
ATOM 677 O O . PRO A 1 93 ? 10.575 -4.861 2.162 1.00 64.31 93 PRO A O 1
ATOM 680 N N . THR A 1 94 ? 11.104 -3.798 0.258 1.00 61.72 94 THR A N 1
ATOM 681 C CA . THR A 1 94 ? 11.488 -4.992 -0.503 1.00 61.72 94 THR A CA 1
ATOM 682 C C . THR A 1 94 ? 13.00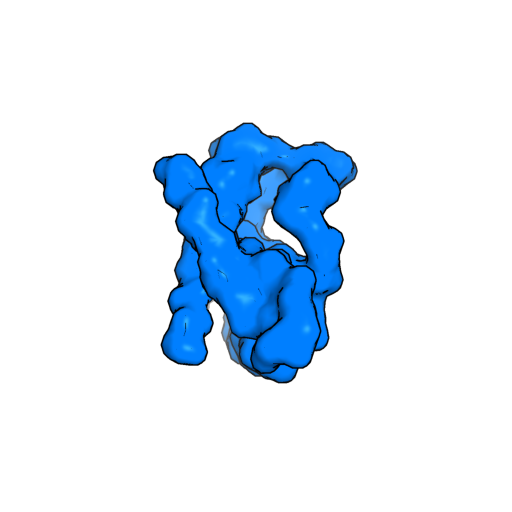4 -4.992 -0.651 1.00 61.72 94 THR A C 1
ATOM 684 O O . THR A 1 94 ? 13.557 -4.020 -1.162 1.00 61.72 94 THR A O 1
ATOM 687 N N . ARG A 1 95 ? 13.667 -6.036 -0.144 1.00 53.22 95 ARG A N 1
ATOM 688 C CA . ARG A 1 95 ? 15.096 -6.275 -0.392 1.00 53.22 95 ARG A CA 1
ATOM 689 C C . ARG A 1 95 ? 15.328 -6.758 -1.814 1.00 53.22 95 ARG A C 1
ATOM 691 O O . ARG A 1 95 ? 14.427 -7.462 -2.325 1.00 53.22 95 ARG A O 1
#

Mean predicted aligned error: 6.22 Å

Solvent-accessible surface area (backbone atoms only — not comparable to full-atom values): 5480 Å² total; per-residue (Å²): 133,82,86,74,48,50,38,38,28,38,34,15,71,48,74,67,35,44,54,52,48,50,53,40,42,74,70,61,26,50,68,46,82,35,64,74,63,65,79,54,40,49,86,38,20,83,83,41,49,76,22,42,34,36,29,44,61,78,69,62,46,78,58,97,91,40,78,41,80,57,90,61,100,62,54,61,31,59,55,40,29,68,49,28,70,64,24,53,59,40,66,56,90,79,133

Foldseek 3Di:
DDDAFEEEEACLPDPNSVVVQVVSVVVVHHYHYHRDDLPCLLVCLVVQAQHEYEYPDFDWDADPVGTDGDDDPDDSQVVSCVSRVRYHTDYDDDD

Nearest PDB structures (foldseek):
  7jid-assembly1_B  TM=6.914E-01  e=3.102E-02  Acanthamoeba polyphaga mimivirus
  5uxw-assembly2_B  TM=6.592E-01  e=7.261E-01  Bartonella quintana str. Toulouse
  1sd5-assembly1_A  TM=6.841E-01  e=1.624E+00  Mycobacterium tuberculosis H37Rv
  8xhk-assembly3_F  TM=5.084E-01  e=1.161E+00  Streptomyces albogriseolus 1-36
  4kfc-assembly1_A  TM=4.374E-01  e=1.737E+00  Escherichia coli K-12

Secondary structure (DSSP, 8-state):
-----EEEEESTTSHHHHHHHHHHHHTT-EEEEE-S-SGGGTTTHHHHTTSEEEE----EEE-SS-EEE---SS-HHHHHHHH-TTSEEEEPPP-

InterPro domains:
  IPR028939 Pyrroline-5-carboxylate reductase, catalytic, N-terminal [PF03807] (6-52)
  IPR036291 NAD(P)-binding domain superfamily [SSF51735] (6-92)